Protein AF-A0A0J8UGY9-F1 (afdb_monomer)

Solvent-accessible surface area (backbone atoms only — not comparable to full-atom values): 5768 Å² total; per-residue (Å²): 136,85,82,85,72,86,79,71,76,58,74,88,77,51,84,78,79,69,82,77,70,59,56,70,68,41,45,53,47,32,51,54,52,50,52,52,53,44,58,67,59,46,66,69,45,81,77,38,99,59,96,67,59,66,59,54,50,58,50,46,58,46,73,68,36,90,43,70,59,50,34,40,53,46,48,48,55,52,24,57,75,68,75,41,66,50,72,68,85,72,135

Mean predicted aligned error: 9.36 Å

Sequence (91 aa):
MARHRHQASVEGIIDFSGPESLPADQHARAKQRFYSIIKHFRPALEASDVAYSRPFLVRYTYEYSRSELSQDTFLRAFFDFMGLDVAGDRY

Radius of gyration: 18.35 Å; Cα contacts (8 Å, |Δi|>4): 46; chains: 1; bounding box: 57×40×36 Å

pLDDT: mean 81.85, std 14.89, range [38.19, 97.0]

Organism: NCBI:txid396776

Structure (mmCIF, N/CA/C/O backbone):
data_AF-A0A0J8UGY9-F1
#
_entry.id   AF-A0A0J8UGY9-F1
#
loop_
_atom_site.group_PDB
_atom_site.id
_atom_site.type_symbol
_atom_site.label_atom_id
_atom_site.label_alt_id
_atom_site.label_comp_id
_atom_site.label_asym_id
_atom_site.label_entity_id
_atom_site.label_seq_id
_atom_site.pdbx_PDB_ins_code
_atom_site.Cartn_x
_atom_site.Cartn_y
_atom_site.Cartn_z
_atom_site.occupancy
_atom_site.B_i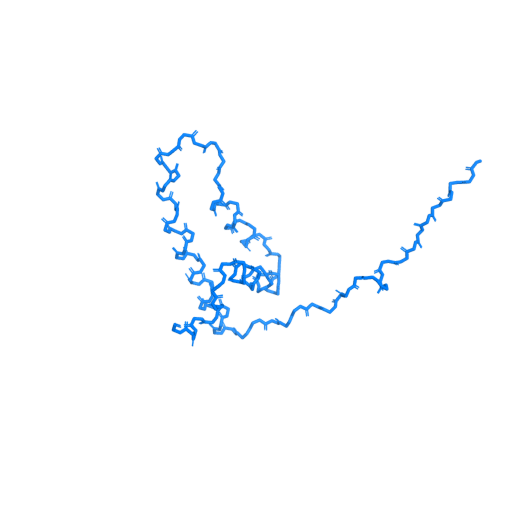so_or_equiv
_atom_site.auth_seq_id
_atom_site.auth_comp_id
_atom_site.auth_asym_id
_atom_site.auth_atom_id
_atom_site.pdbx_PDB_model_num
ATOM 1 N N . MET A 1 1 ? -40.266 19.778 -19.689 1.00 44.75 1 MET A N 1
ATOM 2 C CA . MET A 1 1 ? -39.710 18.428 -19.932 1.00 44.75 1 MET A CA 1
ATOM 3 C C . MET A 1 1 ? -39.030 17.957 -18.654 1.00 44.75 1 MET A C 1
ATOM 5 O O . MET A 1 1 ? -37.982 18.486 -18.306 1.00 44.75 1 MET A O 1
ATOM 9 N N . ALA A 1 2 ? -39.671 17.066 -17.895 1.00 53.91 2 ALA A N 1
ATOM 10 C CA . ALA A 1 2 ? -39.154 16.594 -16.611 1.00 53.91 2 ALA A CA 1
ATOM 11 C C . ALA A 1 2 ? -38.129 15.473 -16.843 1.00 53.91 2 ALA A C 1
ATOM 13 O O . ALA A 1 2 ? -38.451 14.442 -17.429 1.00 53.91 2 ALA A O 1
ATOM 14 N N . ARG A 1 3 ? -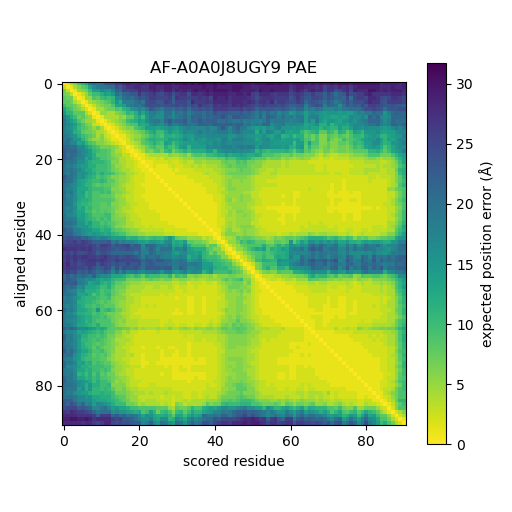36.877 15.693 -16.426 1.00 59.88 3 ARG A N 1
ATOM 15 C CA . ARG A 1 3 ? -35.813 14.683 -16.479 1.00 59.88 3 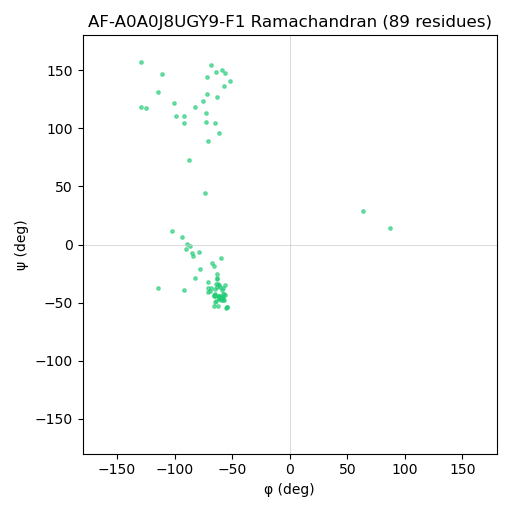ARG A CA 1
ATOM 16 C C . ARG A 1 3 ? -36.084 13.629 -15.410 1.00 59.88 3 ARG A C 1
ATOM 18 O O . ARG A 1 3 ? -35.870 13.883 -14.229 1.00 59.88 3 ARG A O 1
ATOM 25 N N . HIS A 1 4 ? -36.536 12.459 -15.847 1.00 58.28 4 HIS A N 1
ATOM 26 C CA . HIS A 1 4 ? -36.635 11.249 -15.038 1.00 58.28 4 HIS A CA 1
ATOM 27 C C . HIS A 1 4 ? -35.219 10.862 -14.578 1.00 58.28 4 HIS A C 1
ATOM 29 O O . HIS A 1 4 ? -34.438 10.285 -15.333 1.00 58.28 4 HIS A O 1
ATOM 35 N N . ARG A 1 5 ? -34.828 11.274 -13.369 1.00 61.94 5 ARG A N 1
ATOM 36 C CA . ARG A 1 5 ? -33.588 10.818 -12.737 1.00 61.94 5 ARG A CA 1
ATOM 37 C C . ARG A 1 5 ? -33.923 9.594 -11.901 1.00 61.94 5 ARG A C 1
ATOM 39 O O . ARG A 1 5 ? -34.586 9.709 -10.877 1.00 61.94 5 ARG A O 1
ATOM 46 N N . HIS A 1 6 ? -33.439 8.435 -12.332 1.00 59.75 6 HIS A N 1
ATOM 47 C CA . HIS A 1 6 ? -33.361 7.258 -11.478 1.00 59.75 6 HIS A CA 1
ATOM 48 C C . HIS A 1 6 ? -32.264 7.501 -10.434 1.00 59.75 6 HIS A C 1
ATOM 50 O O . HIS A 1 6 ? -31.098 7.205 -10.669 1.00 59.75 6 HIS A O 1
ATOM 56 N N . GLN A 1 7 ? -32.629 8.086 -9.293 1.00 69.44 7 GLN A N 1
ATOM 57 C CA . GLN A 1 7 ? -31.845 7.965 -8.064 1.00 69.44 7 GLN A CA 1
ATOM 58 C C . GLN A 1 7 ? -32.316 6.705 -7.338 1.00 69.44 7 GLN A C 1
ATOM 60 O O . GLN A 1 7 ? -33.035 6.773 -6.347 1.00 69.44 7 GLN A O 1
ATOM 65 N N . ALA A 1 8 ? -31.957 5.538 -7.874 1.00 70.81 8 ALA A N 1
ATOM 66 C CA . ALA A 1 8 ? -31.960 4.339 -7.053 1.00 70.81 8 ALA A CA 1
ATOM 67 C C . ALA A 1 8 ? -30.732 4.431 -6.144 1.00 70.81 8 ALA A C 1
ATOM 69 O O . ALA A 1 8 ? -29.616 4.630 -6.628 1.00 70.81 8 ALA A O 1
ATOM 70 N N . SER A 1 9 ? -30.958 4.360 -4.836 1.00 71.50 9 SER A N 1
ATOM 71 C CA . SER A 1 9 ? -29.878 4.235 -3.867 1.00 71.50 9 SER A CA 1
ATOM 72 C C . SER A 1 9 ? -29.050 2.987 -4.193 1.00 71.50 9 SER A C 1
ATOM 74 O O . SER A 1 9 ? -29.596 1.927 -4.508 1.00 71.50 9 SER A O 1
ATOM 76 N N . VAL A 1 10 ? -27.727 3.121 -4.126 1.00 72.00 10 VAL A N 1
ATOM 77 C CA . VAL A 1 10 ? -26.795 1.998 -4.308 1.00 72.00 10 VAL A CA 1
ATOM 78 C C . VAL A 1 10 ? -26.553 1.267 -2.984 1.00 72.00 10 VAL A C 1
ATOM 80 O O . VAL A 1 10 ? -25.844 0.265 -2.952 1.00 72.00 10 VAL A O 1
ATOM 83 N N . GLU A 1 11 ? -27.172 1.733 -1.895 1.00 69.75 11 GLU A N 1
ATOM 84 C CA . GLU A 1 11 ? -26.978 1.191 -0.551 1.00 69.75 11 GLU A CA 1
ATOM 85 C C . GLU A 1 11 ? -27.530 -0.230 -0.376 1.00 69.75 11 GLU A C 1
ATOM 87 O O . GLU A 1 11 ? -27.128 -0.922 0.550 1.00 69.75 11 GLU A O 1
ATOM 92 N N . GLY A 1 12 ? -28.384 -0.706 -1.290 1.00 71.12 12 GLY A N 1
ATOM 93 C CA . GLY A 1 12 ? -28.808 -2.113 -1.347 1.00 71.12 12 GLY A CA 1
ATOM 94 C C . GLY A 1 12 ? -27.936 -3.021 -2.226 1.00 71.12 12 GLY A C 1
ATOM 95 O O . GLY A 1 12 ? -28.211 -4.214 -2.311 1.00 71.12 12 GLY A O 1
ATOM 96 N N . ILE A 1 13 ? -26.937 -2.469 -2.923 1.00 76.44 13 ILE A N 1
ATOM 97 C CA . ILE A 1 13 ? -26.075 -3.197 -3.874 1.00 76.44 13 ILE A CA 1
ATOM 98 C C . ILE A 1 13 ? -24.630 -3.243 -3.370 1.00 76.44 13 ILE A C 1
ATOM 100 O O . ILE A 1 13 ? -23.943 -4.242 -3.567 1.00 76.44 13 ILE A O 1
ATOM 104 N N . ILE A 1 14 ? -24.161 -2.158 -2.751 1.00 72.44 14 ILE A N 1
ATOM 105 C CA . ILE A 1 14 ? -22.792 -2.033 -2.256 1.00 72.44 14 ILE A CA 1
ATOM 106 C C . ILE A 1 14 ? -22.791 -2.290 -0.756 1.00 72.44 14 ILE A C 1
ATOM 108 O O . ILE A 1 14 ? -23.437 -1.576 0.008 1.00 72.44 14 ILE A O 1
ATOM 112 N N . ASP A 1 15 ? -22.020 -3.289 -0.345 1.00 73.38 15 ASP A N 1
ATOM 113 C CA . ASP A 1 15 ? -21.677 -3.475 1.054 1.00 73.38 15 ASP A CA 1
ATOM 114 C C . ASP A 1 15 ? -20.661 -2.402 1.472 1.00 73.38 15 ASP A C 1
ATOM 116 O O . ASP A 1 15 ? -19.535 -2.357 0.974 1.00 73.38 15 ASP A O 1
ATOM 120 N N . PHE A 1 16 ? -21.085 -1.498 2.356 1.00 71.69 16 PHE A N 1
ATOM 121 C CA . PHE A 1 16 ? -20.221 -0.466 2.929 1.00 71.69 16 PHE A CA 1
ATOM 122 C C . PHE A 1 16 ? -19.512 -0.919 4.201 1.00 71.69 16 PHE A C 1
ATOM 124 O O . PHE A 1 16 ? -18.784 -0.118 4.795 1.00 71.69 16 PHE A O 1
ATOM 131 N N . SER A 1 17 ? -19.725 -2.158 4.654 1.00 73.88 17 SER A N 1
ATOM 132 C CA . SER A 1 17 ? -18.917 -2.701 5.734 1.00 73.88 17 SER A CA 1
ATOM 133 C C . SER A 1 17 ? -17.473 -2.816 5.239 1.00 73.88 17 SER A C 1
ATOM 135 O O . SER A 1 17 ? -17.116 -3.608 4.369 1.00 73.88 17 SER A O 1
ATOM 137 N N . GLY A 1 18 ? -16.646 -1.884 5.713 1.00 67.69 18 GLY A N 1
ATOM 138 C CA . GLY A 1 18 ? -15.239 -1.827 5.355 1.00 67.69 18 GLY A CA 1
ATOM 139 C C . GLY A 1 18 ? -14.487 -3.015 5.953 1.00 67.69 18 GLY A C 1
ATOM 140 O O . GLY A 1 18 ? -14.904 -3.552 6.983 1.00 67.69 18 GLY A O 1
ATOM 141 N N . PRO A 1 19 ? -13.361 -3.420 5.345 1.00 76.12 19 PRO A N 1
ATOM 142 C CA . PRO A 1 19 ? -12.488 -4.412 5.954 1.00 76.12 19 PRO A CA 1
ATOM 143 C C . PRO A 1 19 ? -12.059 -3.956 7.355 1.00 76.12 19 PRO A C 1
ATOM 145 O O . PRO A 1 19 ? -11.898 -2.767 7.610 1.00 76.12 19 PRO A O 1
ATOM 148 N N . GLU A 1 20 ? -11.850 -4.896 8.273 1.00 85.31 20 GLU A N 1
ATOM 149 C CA . GLU A 1 20 ? -11.305 -4.560 9.594 1.00 85.31 20 GLU A CA 1
ATOM 150 C C . GLU A 1 20 ? -9.882 -4.000 9.451 1.00 85.31 20 GLU A C 1
ATOM 152 O O . GLU A 1 20 ? -9.161 -4.421 8.547 1.00 85.31 20 GLU A O 1
ATOM 157 N N . SER A 1 21 ? -9.444 -3.086 10.317 1.00 88.81 21 SER A N 1
ATOM 158 C CA . SER A 1 21 ? -8.041 -2.645 10.322 1.00 88.81 21 SER A CA 1
ATOM 159 C C . SER A 1 21 ? -7.089 -3.816 10.568 1.00 88.81 21 SER A C 1
ATOM 161 O O . SER A 1 21 ? -7.437 -4.806 11.215 1.00 88.81 21 SER A O 1
ATOM 163 N N . LEU A 1 22 ? -5.878 -3.731 10.027 1.00 90.00 22 LEU A N 1
ATOM 164 C CA . LEU A 1 22 ? -4.828 -4.682 10.366 1.00 90.00 22 LEU A CA 1
ATOM 165 C C . LEU A 1 22 ? -4.347 -4.406 11.803 1.00 90.00 22 LEU A C 1
ATOM 167 O O . LEU A 1 22 ? -4.242 -3.247 12.210 1.00 90.00 22 LEU A O 1
ATOM 171 N N . PRO A 1 23 ? -3.994 -5.444 12.579 1.00 92.62 23 PRO A N 1
ATOM 172 C CA . PRO A 1 23 ? -3.191 -5.275 13.781 1.00 92.62 23 PRO A CA 1
ATOM 173 C C . PRO A 1 23 ? -1.918 -4.476 13.473 1.00 92.62 23 PRO A C 1
ATOM 175 O O . PRO A 1 23 ? -1.292 -4.676 12.431 1.00 92.62 23 PRO A O 1
ATOM 178 N N . ALA A 1 24 ? -1.515 -3.580 14.377 1.00 91.62 24 ALA A N 1
ATOM 179 C CA . ALA A 1 24 ? -0.420 -2.634 14.133 1.00 91.62 24 ALA A CA 1
ATOM 180 C C . ALA A 1 24 ? 0.906 -3.317 13.744 1.00 91.62 24 ALA A C 1
ATOM 182 O O . ALA A 1 24 ? 1.667 -2.813 12.915 1.00 91.62 24 ALA A O 1
ATOM 183 N N . ASP A 1 25 ? 1.179 -4.487 14.318 1.00 91.44 25 ASP A N 1
ATOM 184 C CA . ASP A 1 25 ? 2.352 -5.297 14.012 1.00 91.44 25 ASP A CA 1
ATOM 185 C C . ASP A 1 25 ? 2.259 -5.931 12.614 1.00 91.44 25 ASP A C 1
ATOM 187 O O . ASP A 1 25 ? 3.240 -5.926 11.866 1.00 91.44 25 ASP A O 1
ATOM 191 N N . GLN A 1 26 ? 1.074 -6.411 12.228 1.00 92.56 26 GLN A N 1
ATOM 192 C CA . GLN A 1 26 ? 0.804 -6.932 10.890 1.00 92.56 26 GLN A CA 1
ATOM 193 C C . GLN A 1 26 ? 0.899 -5.822 9.836 1.00 92.56 26 GLN A C 1
ATOM 195 O O . GLN A 1 26 ? 1.566 -6.015 8.820 1.00 92.56 26 GLN A O 1
ATOM 200 N N . HIS A 1 27 ? 0.322 -4.644 10.097 1.00 93.31 27 HIS A N 1
ATOM 201 C CA . HIS A 1 27 ? 0.440 -3.471 9.226 1.00 93.31 27 HIS A CA 1
ATOM 202 C C . HIS A 1 27 ? 1.912 -3.088 9.008 1.00 93.31 27 HIS A C 1
ATOM 204 O O . HIS A 1 27 ? 2.356 -2.925 7.868 1.00 93.31 27 HIS A O 1
ATOM 210 N N . ALA A 1 28 ? 2.711 -3.021 10.080 1.00 93.94 28 ALA A N 1
ATOM 211 C CA . ALA A 1 28 ? 4.133 -2.700 9.988 1.00 93.94 28 ALA A CA 1
ATOM 212 C C . ALA A 1 28 ? 4.918 -3.724 9.145 1.00 93.94 28 ALA A C 1
ATOM 214 O O . ALA A 1 28 ? 5.707 -3.328 8.278 1.00 93.94 28 ALA A O 1
ATOM 215 N N . ARG A 1 29 ? 4.681 -5.030 9.348 1.00 94.00 29 ARG A N 1
ATOM 216 C CA . ARG A 1 29 ? 5.313 -6.106 8.562 1.00 94.00 29 ARG A CA 1
ATOM 217 C C . ARG A 1 29 ? 4.903 -6.052 7.090 1.00 94.00 29 ARG A C 1
ATOM 219 O O . ARG A 1 29 ? 5.770 -6.058 6.211 1.00 94.00 29 ARG A O 1
ATOM 226 N N . ALA A 1 30 ? 3.606 -5.927 6.817 1.00 94.19 30 ALA A N 1
ATOM 227 C CA . ALA A 1 30 ? 3.053 -5.822 5.469 1.00 94.19 30 ALA A CA 1
ATOM 228 C C . ALA A 1 30 ? 3.644 -4.623 4.716 1.00 94.19 30 ALA A C 1
ATOM 230 O O . ALA A 1 30 ? 4.117 -4.767 3.588 1.00 94.19 30 ALA A O 1
ATOM 231 N N . LYS A 1 31 ? 3.721 -3.458 5.369 1.00 95.69 31 LYS A N 1
ATOM 232 C CA . LYS A 1 31 ? 4.345 -2.244 4.830 1.00 95.69 31 LYS A CA 1
ATOM 233 C C . LYS A 1 31 ? 5.821 -2.455 4.488 1.00 95.69 31 LYS A C 1
ATOM 235 O O . LYS A 1 31 ? 6.260 -2.092 3.396 1.00 95.69 31 LYS A O 1
ATOM 240 N N . GLN A 1 32 ? 6.603 -3.048 5.391 1.00 95.31 32 GLN A N 1
ATOM 241 C CA . GLN A 1 32 ? 8.022 -3.330 5.140 1.00 95.31 32 GLN A CA 1
ATOM 242 C C . GLN A 1 32 ? 8.220 -4.286 3.957 1.00 95.31 32 GLN A C 1
ATOM 244 O O . GLN A 1 32 ? 9.069 -4.047 3.088 1.00 95.31 32 GLN A O 1
ATOM 249 N N . ARG A 1 33 ? 7.417 -5.353 3.894 1.00 94.94 33 ARG A N 1
ATOM 250 C CA . ARG A 1 33 ? 7.462 -6.337 2.810 1.00 94.94 33 ARG A CA 1
ATOM 251 C C . ARG A 1 33 ? 7.040 -5.716 1.477 1.00 94.94 33 ARG A C 1
ATOM 253 O O . ARG A 1 33 ? 7.742 -5.891 0.483 1.00 94.94 33 ARG A O 1
ATOM 260 N N . PHE A 1 34 ? 5.982 -4.907 1.476 1.00 95.69 34 PHE A N 1
ATOM 261 C CA . PHE A 1 34 ? 5.526 -4.132 0.323 1.00 95.69 34 PHE A CA 1
ATOM 262 C C . PHE A 1 34 ? 6.643 -3.249 -0.250 1.00 95.69 34 PHE A C 1
ATOM 264 O O . PHE A 1 34 ? 6.998 -3.379 -1.422 1.00 95.69 34 PHE A O 1
ATOM 271 N N . TYR A 1 35 ? 7.275 -2.408 0.577 1.00 95.50 35 TYR A N 1
ATOM 272 C CA . TYR A 1 35 ? 8.374 -1.554 0.114 1.00 95.50 35 TYR A CA 1
ATOM 273 C C . TYR A 1 35 ? 9.576 -2.350 -0.398 1.00 95.50 35 TYR A C 1
ATOM 275 O O . TYR A 1 35 ? 10.237 -1.912 -1.342 1.00 95.50 35 TYR A O 1
ATOM 283 N N . SER A 1 36 ? 9.853 -3.516 0.188 1.00 93.38 36 SER A N 1
ATOM 284 C CA . SER A 1 36 ? 10.922 -4.409 -0.273 1.00 93.38 36 SER A CA 1
ATOM 285 C C . SER A 1 36 ? 10.637 -4.950 -1.678 1.00 93.38 36 SER A C 1
ATOM 287 O O . SER A 1 36 ? 11.529 -4.925 -2.528 1.00 93.38 36 SER A O 1
ATOM 289 N N . ILE A 1 37 ? 9.387 -5.343 -1.954 1.00 92.31 37 ILE A N 1
ATOM 290 C CA . ILE A 1 37 ? 8.930 -5.773 -3.284 1.00 92.31 37 ILE A CA 1
ATOM 291 C C . ILE A 1 37 ? 9.053 -4.620 -4.288 1.00 92.31 37 ILE A C 1
ATOM 293 O O . ILE A 1 37 ? 9.724 -4.763 -5.309 1.00 92.31 37 ILE A O 1
ATOM 297 N N . ILE A 1 38 ? 8.493 -3.443 -3.985 1.00 92.00 38 ILE A N 1
ATOM 298 C CA . ILE A 1 38 ? 8.583 -2.266 -4.869 1.00 92.00 38 ILE A CA 1
ATOM 299 C C . ILE A 1 38 ? 10.045 -1.905 -5.168 1.00 92.00 38 ILE A C 1
ATOM 301 O O . ILE A 1 38 ? 10.407 -1.626 -6.314 1.00 92.00 38 ILE A O 1
ATOM 305 N N . LYS A 1 39 ? 10.912 -1.935 -4.149 1.00 90.75 39 LYS A N 1
ATOM 306 C CA . LYS A 1 39 ? 12.344 -1.647 -4.289 1.00 90.75 39 LYS A CA 1
ATOM 307 C C . LYS A 1 39 ? 13.053 -2.650 -5.197 1.00 90.75 39 LYS A C 1
ATOM 309 O O . LYS A 1 39 ? 13.952 -2.225 -5.922 1.00 90.75 39 LYS A O 1
ATOM 314 N N . HIS A 1 40 ? 12.674 -3.926 -5.162 1.00 89.44 40 HIS A N 1
ATOM 315 C CA . HIS A 1 40 ? 13.252 -4.969 -6.010 1.00 89.44 40 HIS A CA 1
ATOM 316 C C . HIS A 1 40 ? 12.952 -4.744 -7.497 1.00 89.44 40 HIS A C 1
ATOM 318 O O . HIS A 1 40 ? 13.833 -4.934 -8.326 1.00 89.44 40 HIS A O 1
ATOM 324 N N . PHE A 1 41 ? 11.750 -4.266 -7.835 1.00 84.31 41 PHE A N 1
ATOM 325 C CA . PHE A 1 41 ? 11.347 -4.017 -9.227 1.00 84.31 41 PHE A CA 1
ATOM 326 C C . PHE A 1 41 ? 11.772 -2.649 -9.779 1.00 84.31 41 PHE A C 1
ATOM 328 O O . PHE A 1 41 ? 11.634 -2.388 -10.972 1.00 84.31 41 PHE A O 1
ATOM 335 N N . ARG A 1 42 ? 12.320 -1.769 -8.938 1.00 76.25 42 ARG A N 1
ATOM 336 C CA . ARG A 1 42 ? 12.781 -0.430 -9.334 1.00 76.25 42 ARG A CA 1
ATOM 337 C C . ARG A 1 42 ? 13.972 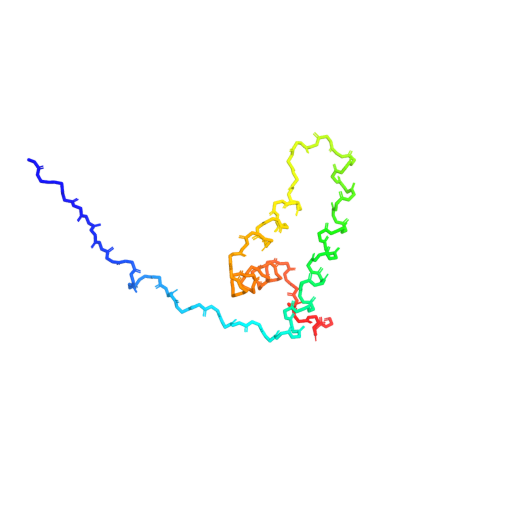-0.419 -10.318 1.00 76.25 42 ARG A C 1
ATOM 339 O O . ARG A 1 4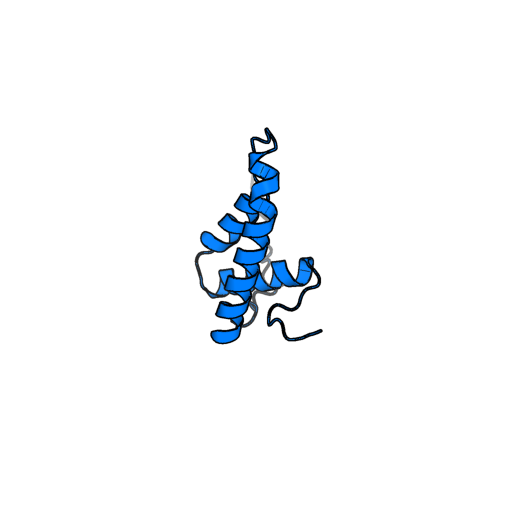2 ? 13.905 0.352 -11.267 1.00 76.25 42 ARG A O 1
ATOM 346 N N . PRO A 1 43 ? 15.037 -1.237 -10.169 1.00 66.50 43 PRO A N 1
ATOM 347 C CA . PRO A 1 43 ? 16.186 -1.216 -11.082 1.00 66.50 43 PRO A CA 1
ATOM 348 C C . PRO A 1 43 ? 15.834 -1.612 -12.522 1.00 66.50 43 PRO A C 1
ATOM 350 O O . PRO A 1 43 ? 16.468 -1.137 -13.455 1.00 66.50 43 PRO A O 1
ATOM 353 N N . ALA A 1 44 ? 14.804 -2.447 -12.708 1.00 60.34 44 ALA A N 1
ATOM 354 C CA . ALA A 1 44 ? 14.334 -2.860 -14.030 1.00 60.34 44 ALA A CA 1
ATOM 355 C C . ALA A 1 44 ? 13.733 -1.700 -14.845 1.00 60.34 44 ALA A C 1
ATOM 357 O O . ALA A 1 44 ? 13.626 -1.811 -16.061 1.00 60.34 44 ALA A O 1
ATOM 358 N N . LEU A 1 45 ? 13.353 -0.600 -14.185 1.00 57.78 45 LEU A N 1
ATOM 359 C CA . LEU A 1 45 ? 12.771 0.570 -14.834 1.00 57.78 45 LEU A CA 1
ATOM 360 C C . LEU A 1 45 ? 13.790 1.623 -15.237 1.00 57.78 45 LEU A C 1
ATOM 362 O O . LEU A 1 45 ? 13.647 2.188 -16.309 1.00 57.78 45 LEU A O 1
ATOM 366 N N . GLU A 1 46 ? 14.810 1.866 -14.415 1.00 59.34 46 GLU A N 1
ATOM 367 C CA . GLU A 1 46 ? 15.878 2.829 -14.735 1.00 59.34 46 GLU A CA 1
ATOM 368 C C . GLU A 1 46 ? 16.671 2.403 -15.985 1.00 59.34 46 GLU A C 1
ATOM 370 O O . GLU A 1 46 ? 17.237 3.233 -16.687 1.00 59.34 46 GLU A O 1
ATOM 375 N N . ALA A 1 47 ? 16.694 1.098 -16.281 1.00 59.72 47 ALA A N 1
ATOM 376 C CA . ALA A 1 47 ? 17.316 0.533 -17.477 1.00 59.72 47 ALA A CA 1
ATOM 377 C C . ALA A 1 47 ? 16.408 0.559 -18.724 1.00 59.72 47 ALA A C 1
ATOM 379 O O . ALA A 1 47 ? 16.865 0.239 -19.820 1.00 59.72 47 ALA A O 1
ATOM 380 N N . SER A 1 48 ? 15.125 0.894 -18.568 1.00 59.72 48 SER A N 1
ATOM 381 C CA . SER A 1 48 ? 14.132 0.887 -19.641 1.00 59.72 48 SER A CA 1
ATOM 382 C C . SER A 1 48 ? 13.660 2.314 -19.915 1.00 59.72 48 SER A C 1
ATOM 384 O O . SER A 1 48 ? 13.286 3.017 -18.985 1.00 59.72 48 SER A O 1
ATOM 386 N N . ASP A 1 49 ? 13.636 2.742 -21.176 1.00 65.19 49 ASP A N 1
ATOM 387 C CA . ASP A 1 49 ? 13.229 4.094 -21.609 1.00 65.19 49 ASP A CA 1
ATOM 388 C C . ASP A 1 49 ? 11.696 4.305 -21.517 1.00 65.19 49 ASP A C 1
ATOM 390 O O . ASP A 1 49 ? 11.016 4.734 -22.448 1.00 65.19 49 ASP A O 1
ATOM 394 N N . VAL A 1 50 ? 11.098 3.869 -20.405 1.00 65.12 50 VAL A N 1
ATOM 395 C CA . VAL A 1 50 ? 9.654 3.807 -20.204 1.00 65.12 50 VAL A CA 1
ATOM 396 C C . VAL A 1 50 ? 9.232 5.032 -19.407 1.00 65.12 50 VAL A C 1
ATOM 398 O O . VAL A 1 50 ? 9.467 5.128 -18.206 1.00 65.12 50 VAL A O 1
ATOM 401 N N . ALA A 1 51 ? 8.519 5.943 -20.070 1.00 70.69 51 ALA A N 1
ATOM 402 C CA . ALA A 1 51 ? 7.997 7.178 -19.478 1.00 70.69 51 ALA A CA 1
ATOM 403 C C . ALA A 1 51 ? 7.036 6.963 -18.285 1.00 70.69 51 ALA A C 1
ATOM 405 O O . ALA A 1 51 ? 6.694 7.918 -17.589 1.00 70.69 51 ALA A O 1
ATOM 406 N N . TYR A 1 52 ? 6.577 5.728 -18.044 1.00 77.06 52 TYR A N 1
ATOM 407 C CA . TYR A 1 52 ? 5.619 5.401 -16.993 1.00 77.06 52 TYR A CA 1
ATOM 408 C C . TYR A 1 52 ? 6.067 4.248 -16.094 1.00 77.06 52 TYR A C 1
ATOM 410 O O . TYR A 1 52 ? 6.166 3.094 -16.519 1.00 77.06 52 TYR A O 1
ATOM 418 N N . SER A 1 53 ? 6.233 4.551 -14.806 1.00 81.75 53 SER A N 1
ATOM 419 C CA . SER A 1 53 ? 6.650 3.572 -13.812 1.00 81.75 53 SER A CA 1
ATOM 420 C C . SER A 1 53 ? 5.476 2.883 -13.121 1.00 81.75 53 SER A C 1
ATOM 422 O O . SER A 1 53 ? 4.850 3.444 -12.221 1.00 81.75 53 SER A O 1
ATOM 424 N N . ARG A 1 54 ? 5.203 1.623 -13.490 1.00 86.00 54 ARG A N 1
ATOM 425 C CA . ARG A 1 54 ? 4.173 0.803 -12.821 1.00 86.00 54 ARG A CA 1
ATOM 426 C C . ARG A 1 54 ? 4.476 0.559 -11.334 1.00 86.00 54 ARG A C 1
ATOM 428 O O . ARG A 1 54 ? 3.559 0.726 -10.535 1.00 86.00 54 ARG A O 1
ATOM 435 N N . PRO A 1 55 ? 5.715 0.230 -10.910 1.00 88.81 55 PRO A N 1
ATOM 436 C CA . PRO A 1 55 ? 6.022 0.097 -9.486 1.00 88.81 55 PRO A CA 1
ATOM 437 C C . PRO A 1 55 ? 5.810 1.401 -8.712 1.00 88.81 55 PRO A C 1
ATOM 439 O O . PRO A 1 55 ? 5.355 1.359 -7.570 1.00 88.81 55 PRO A O 1
ATOM 442 N N . PHE A 1 56 ? 6.084 2.564 -9.320 1.00 88.31 56 PHE A N 1
ATOM 443 C CA . PHE A 1 56 ? 5.775 3.839 -8.675 1.00 88.31 56 PHE A CA 1
ATOM 444 C C . PHE A 1 56 ? 4.283 4.120 -8.615 1.00 88.31 56 PHE A C 1
ATOM 446 O O . PHE A 1 56 ? 3.842 4.603 -7.581 1.00 88.31 56 PHE A O 1
ATOM 453 N N . LEU A 1 57 ? 3.494 3.767 -9.634 1.00 91.50 57 LEU A N 1
ATOM 454 C CA . LEU A 1 57 ? 2.036 3.860 -9.528 1.00 91.50 57 LEU A CA 1
ATOM 455 C C . LEU A 1 57 ? 1.536 3.099 -8.298 1.00 91.50 57 LEU A C 1
ATOM 457 O O . LEU A 1 57 ? 0.871 3.684 -7.452 1.00 91.50 57 LEU A O 1
ATOM 461 N N . VAL A 1 58 ? 1.907 1.822 -8.181 1.00 94.19 58 VAL A N 1
ATOM 462 C CA . VAL A 1 58 ? 1.486 0.956 -7.071 1.00 94.19 58 VAL A CA 1
ATOM 463 C C . VAL A 1 58 ? 1.927 1.549 -5.728 1.00 94.19 58 VAL A C 1
ATOM 465 O O . VAL A 1 58 ? 1.132 1.638 -4.794 1.00 94.19 58 VAL A O 1
ATOM 468 N N . ARG A 1 59 ? 3.176 2.024 -5.638 1.00 95.06 59 ARG A N 1
ATOM 469 C CA . ARG A 1 59 ? 3.697 2.718 -4.453 1.00 95.06 59 ARG A CA 1
ATOM 470 C C . ARG A 1 59 ? 2.883 3.960 -4.098 1.00 95.06 59 ARG A C 1
ATOM 472 O O . ARG A 1 59 ? 2.541 4.147 -2.936 1.00 95.06 59 ARG A O 1
ATOM 479 N N . TYR A 1 60 ? 2.590 4.807 -5.076 1.00 95.06 60 TYR A N 1
ATOM 480 C CA . TYR A 1 60 ? 1.886 6.061 -4.850 1.00 95.06 60 TYR A CA 1
ATOM 481 C C . TYR A 1 60 ? 0.415 5.841 -4.509 1.00 95.06 60 TYR A C 1
ATOM 483 O O . TYR A 1 60 ? -0.121 6.578 -3.689 1.00 95.06 60 TYR A O 1
ATOM 491 N N . THR A 1 61 ? -0.232 4.800 -5.036 1.00 96.31 61 THR A N 1
ATOM 492 C CA . THR A 1 61 ? -1.578 4.417 -4.589 1.00 96.31 61 THR A CA 1
ATOM 493 C C . THR A 1 61 ? -1.600 4.118 -3.086 1.00 96.31 61 THR A C 1
ATOM 495 O O . THR A 1 61 ? -2.486 4.604 -2.383 1.00 96.31 61 THR A O 1
ATOM 498 N N . TYR A 1 62 ? -0.596 3.403 -2.569 1.00 96.69 62 TYR A N 1
ATOM 499 C CA . TYR A 1 62 ? -0.441 3.193 -1.127 1.00 96.69 62 TYR A CA 1
ATOM 500 C C . TYR A 1 62 ? -0.136 4.499 -0.374 1.00 96.69 62 TYR A C 1
ATOM 502 O O . TYR A 1 62 ? -0.845 4.850 0.565 1.00 96.69 62 TYR A O 1
ATOM 510 N N . GLU A 1 63 ? 0.890 5.249 -0.790 1.00 96.00 63 GLU A N 1
ATOM 511 C CA . GLU A 1 63 ? 1.360 6.442 -0.064 1.00 96.00 63 GLU A CA 1
ATOM 512 C C . GLU A 1 63 ? 0.318 7.566 0.003 1.00 96.00 63 GLU A C 1
ATOM 514 O O . GLU A 1 63 ? 0.242 8.265 1.012 1.00 96.00 63 GLU A O 1
ATOM 519 N N . TYR A 1 64 ? -0.505 7.721 -1.037 1.00 97.00 64 TYR A N 1
ATOM 520 C CA . TYR A 1 64 ? -1.559 8.739 -1.095 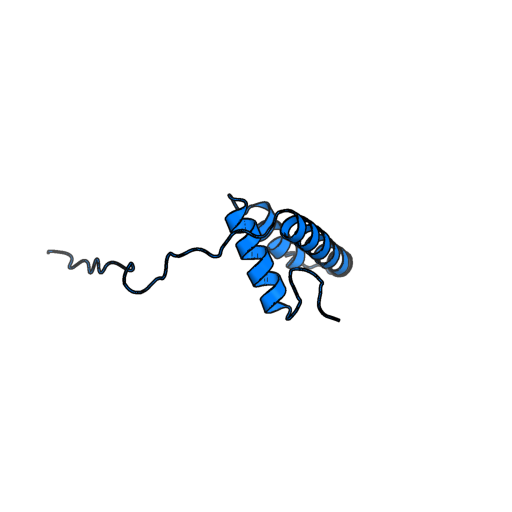1.00 97.00 64 TYR A CA 1
ATOM 521 C C . TYR A 1 64 ? -2.933 8.243 -0.622 1.00 97.00 64 TYR A C 1
ATOM 523 O O . TYR A 1 64 ? -3.916 8.988 -0.690 1.00 97.00 64 TYR A O 1
ATOM 531 N N . SER A 1 65 ? -3.025 7.018 -0.099 1.00 95.38 65 SER A N 1
ATOM 532 C CA . SER A 1 65 ? -4.220 6.560 0.613 1.00 95.38 65 SER A CA 1
ATOM 533 C C . SER A 1 65 ? -4.437 7.407 1.875 1.00 95.38 65 SER A C 1
ATOM 535 O O . SER A 1 65 ? -3.527 7.579 2.683 1.00 95.38 65 SER A O 1
ATOM 537 N N . ARG A 1 66 ? -5.644 7.974 2.036 1.00 92.75 66 ARG A N 1
ATOM 538 C CA . ARG A 1 66 ? -5.905 9.070 2.999 1.00 92.75 66 ARG A CA 1
ATOM 539 C C . ARG A 1 66 ? -6.045 8.633 4.459 1.00 92.75 66 ARG A C 1
ATOM 541 O O . ARG A 1 66 ? -5.909 9.473 5.342 1.00 92.75 66 ARG A O 1
ATOM 548 N N . SER A 1 67 ? -6.358 7.366 4.713 1.00 93.50 67 SER A N 1
ATOM 549 C CA . SER A 1 67 ? -6.507 6.809 6.061 1.00 93.50 67 SER A CA 1
ATOM 550 C C . SER A 1 67 ? -5.683 5.537 6.220 1.00 93.50 67 SER A C 1
ATOM 552 O O . SER A 1 67 ? -5.407 4.853 5.235 1.00 93.50 67 SER A O 1
ATOM 554 N N . GLU A 1 68 ? -5.339 5.195 7.462 1.00 92.75 68 GLU A N 1
ATOM 555 C CA . GLU A 1 68 ? -4.685 3.921 7.792 1.00 92.75 68 GLU A CA 1
ATOM 556 C C . GLU A 1 68 ? -5.531 2.732 7.319 1.00 92.75 68 GLU A C 1
ATOM 558 O O . GLU A 1 68 ? -5.029 1.857 6.629 1.00 92.75 68 GLU A O 1
ATOM 563 N N . LEU A 1 69 ? -6.852 2.789 7.511 1.00 93.06 69 LEU A N 1
ATOM 564 C CA . LEU A 1 69 ? -7.768 1.782 6.972 1.00 93.06 69 LEU A CA 1
ATOM 565 C C . LEU A 1 69 ? -7.689 1.646 5.437 1.00 93.06 69 LEU A C 1
ATOM 567 O O . LEU A 1 69 ? -7.774 0.542 4.899 1.00 93.06 69 LEU A O 1
ATOM 571 N N . SER A 1 70 ? -7.509 2.752 4.709 1.00 93.31 70 SER A N 1
ATOM 572 C CA . SER A 1 70 ? -7.323 2.701 3.250 1.00 93.31 70 SER A CA 1
ATOM 573 C C . SER A 1 70 ? -5.985 2.054 2.879 1.00 93.31 70 SER A C 1
ATOM 575 O O . SER A 1 70 ? -5.915 1.300 1.911 1.00 93.31 70 SER A O 1
ATOM 577 N N . GLN A 1 71 ? -4.935 2.320 3.660 1.00 95.62 71 GLN A N 1
ATOM 578 C CA . GLN A 1 71 ? -3.627 1.683 3.502 1.00 95.62 71 GLN A CA 1
ATOM 579 C C . GLN A 1 71 ? -3.697 0.178 3.780 1.00 95.62 71 GLN A C 1
ATOM 581 O O . GLN A 1 71 ? -3.186 -0.607 2.984 1.00 95.62 71 GLN A O 1
ATOM 586 N N . ASP A 1 72 ? -4.389 -0.233 4.839 1.00 95.12 72 ASP A N 1
ATOM 587 C CA . ASP A 1 72 ? -4.623 -1.638 5.176 1.00 95.12 72 ASP A CA 1
ATOM 588 C C . ASP A 1 72 ? -5.410 -2.360 4.082 1.00 95.12 72 ASP A C 1
ATOM 590 O O . ASP A 1 72 ? -5.041 -3.457 3.659 1.00 95.12 72 ASP A O 1
ATOM 594 N N . THR A 1 73 ? -6.464 -1.714 3.576 1.00 93.88 73 THR A N 1
ATOM 595 C CA . THR A 1 73 ? -7.271 -2.221 2.458 1.00 93.88 73 THR A CA 1
ATOM 596 C C . THR A 1 73 ? -6.405 -2.439 1.222 1.00 93.88 73 THR A C 1
ATOM 598 O O . THR A 1 73 ? -6.472 -3.493 0.590 1.00 93.88 73 THR A O 1
ATOM 601 N N . PHE A 1 74 ? -5.559 -1.460 0.895 1.00 95.25 74 PHE A N 1
ATOM 602 C CA . PHE A 1 74 ? -4.629 -1.570 -0.220 1.00 95.25 74 PHE A CA 1
ATOM 603 C C . PHE A 1 74 ? -3.646 -2.728 -0.024 1.00 95.25 74 PHE A C 1
ATOM 605 O O . PHE A 1 74 ? -3.437 -3.508 -0.951 1.00 95.25 74 PHE A O 1
ATOM 612 N N . LEU A 1 75 ? -3.046 -2.856 1.165 1.00 95.25 75 LEU A N 1
ATOM 613 C CA . LEU A 1 75 ? -2.080 -3.916 1.451 1.00 95.25 75 LEU A CA 1
ATOM 614 C C . LEU A 1 75 ? -2.728 -5.295 1.319 1.00 95.25 75 LEU A C 1
ATOM 616 O O . LEU A 1 75 ? -2.160 -6.142 0.635 1.00 95.25 75 LEU A O 1
ATOM 620 N N . ARG A 1 76 ? -3.926 -5.505 1.883 1.00 93.81 76 ARG A N 1
ATOM 621 C CA . ARG A 1 76 ? -4.680 -6.759 1.706 1.00 93.81 76 ARG A CA 1
ATOM 622 C C . ARG A 1 76 ? -4.889 -7.076 0.230 1.00 93.81 76 ARG A C 1
ATOM 624 O O . ARG A 1 76 ? -4.423 -8.107 -0.233 1.00 93.81 76 ARG A O 1
ATOM 631 N N . ALA A 1 77 ? -5.464 -6.142 -0.528 1.00 93.69 77 ALA A N 1
ATOM 632 C CA . ALA A 1 77 ? -5.721 -6.340 -1.953 1.00 93.69 77 ALA A CA 1
ATOM 633 C C . ALA A 1 77 ? -4.439 -6.628 -2.758 1.00 93.69 77 ALA A C 1
ATOM 635 O O . ALA A 1 77 ? -4.441 -7.471 -3.653 1.00 93.69 77 ALA A O 1
ATOM 636 N N . PHE A 1 78 ? -3.337 -5.946 -2.438 1.00 94.81 78 PHE A N 1
ATOM 637 C CA . PHE A 1 78 ? -2.045 -6.163 -3.082 1.00 94.81 78 PHE A CA 1
ATOM 638 C C . PHE A 1 78 ? -1.489 -7.563 -2.796 1.00 94.81 78 PHE A C 1
ATOM 640 O O . PHE A 1 78 ? -1.075 -8.257 -3.724 1.00 94.81 78 PHE A O 1
ATOM 647 N N . PHE A 1 79 ? -1.469 -7.984 -1.530 1.00 94.19 79 PHE A N 1
ATOM 648 C CA . PHE A 1 79 ? -0.943 -9.293 -1.142 1.00 94.19 79 PHE A CA 1
ATOM 649 C C . PHE A 1 79 ? -1.840 -10.439 -1.629 1.00 94.19 79 PHE A C 1
ATOM 651 O O . PHE A 1 79 ? -1.313 -11.406 -2.179 1.00 94.19 79 PHE A O 1
ATOM 658 N N . ASP A 1 80 ? -3.163 -10.276 -1.564 1.00 93.44 80 ASP A N 1
ATOM 659 C CA . ASP A 1 80 ? -4.138 -11.226 -2.110 1.00 93.44 80 ASP A CA 1
ATOM 660 C C . ASP A 1 80 ? -3.950 -11.411 -3.622 1.00 93.44 80 ASP A C 1
ATOM 662 O O . ASP A 1 80 ? -3.878 -12.540 -4.108 1.00 93.44 80 ASP A O 1
ATOM 666 N N . PHE A 1 81 ? -3.785 -10.314 -4.373 1.00 93.12 81 PHE A N 1
ATOM 667 C CA . PHE A 1 81 ? -3.505 -10.369 -5.812 1.00 93.12 81 PHE A CA 1
ATOM 668 C C . PHE A 1 81 ? -2.198 -11.110 -6.126 1.00 93.12 81 PHE A C 1
ATOM 670 O O . PHE A 1 81 ? -2.109 -11.832 -7.118 1.00 93.12 81 PHE A O 1
ATOM 677 N N . MET A 1 82 ? -1.182 -10.944 -5.277 1.00 90.94 82 MET A N 1
ATOM 678 C CA . MET A 1 82 ? 0.107 -11.620 -5.417 1.00 9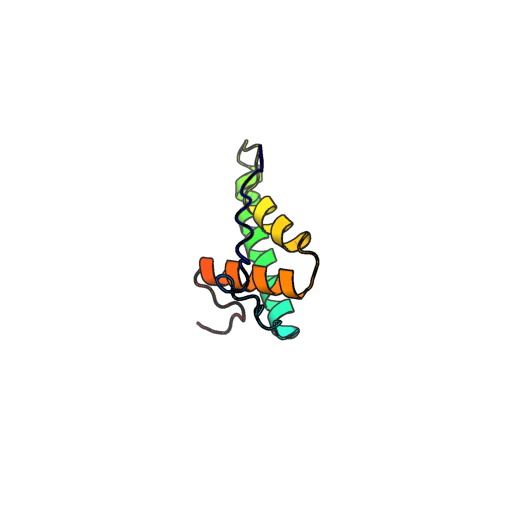0.94 82 MET A CA 1
ATOM 679 C C . MET A 1 82 ? 0.079 -13.082 -4.939 1.00 90.94 82 MET A C 1
ATOM 681 O O . MET A 1 82 ? 1.079 -13.780 -5.105 1.00 90.94 82 MET A O 1
ATOM 685 N N . GLY A 1 83 ? -1.022 -13.548 -4.336 1.00 91.44 83 GLY A N 1
ATOM 686 C CA . GLY A 1 83 ? -1.103 -14.868 -3.707 1.00 91.44 83 GLY A CA 1
ATOM 687 C C . GLY A 1 83 ? -0.152 -15.022 -2.517 1.00 91.44 83 GLY A C 1
ATOM 688 O O . GLY A 1 83 ? 0.340 -16.116 -2.251 1.00 91.44 83 GLY A O 1
ATOM 689 N N . LEU A 1 84 ? 0.162 -13.919 -1.837 1.00 90.44 84 LEU A N 1
ATOM 690 C CA . LEU A 1 84 ? 1.087 -13.866 -0.712 1.00 90.44 84 LEU A CA 1
ATOM 691 C C . LEU A 1 84 ? 0.326 -13.578 0.577 1.00 90.44 84 LEU A C 1
ATOM 6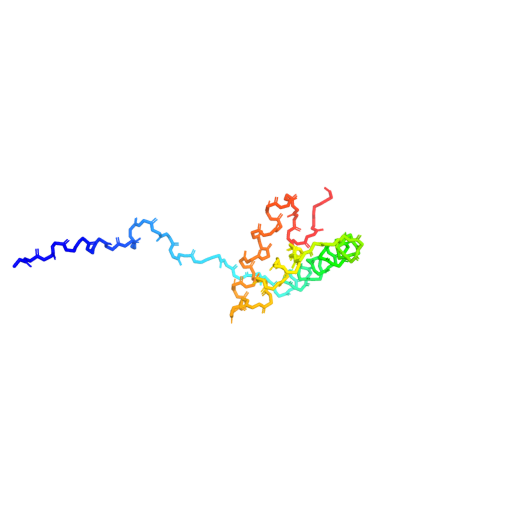93 O O . LEU A 1 84 ? -0.622 -12.802 0.588 1.00 90.44 84 LEU A O 1
ATOM 697 N N . ASP A 1 85 ? 0.797 -14.132 1.690 1.00 88.62 85 ASP A N 1
ATOM 698 C CA . ASP A 1 85 ? 0.257 -13.752 2.991 1.00 88.62 85 ASP A CA 1
ATOM 699 C C . ASP A 1 85 ? 0.704 -12.333 3.387 1.00 88.62 85 ASP A C 1
ATOM 701 O O . ASP A 1 85 ? 1.901 -12.013 3.386 1.00 88.62 85 ASP A O 1
ATOM 705 N N . VAL A 1 86 ? -0.268 -11.503 3.770 1.00 84.19 86 VAL A N 1
ATOM 706 C CA . VAL A 1 86 ? -0.059 -10.145 4.284 1.00 84.19 86 VAL A CA 1
ATOM 707 C C . VAL A 1 86 ? 0.723 -10.150 5.605 1.00 84.19 86 VAL A C 1
ATOM 709 O O . VAL A 1 86 ? 1.486 -9.219 5.861 1.00 84.19 86 VAL A O 1
ATOM 712 N N . ALA A 1 87 ? 0.591 -11.208 6.419 1.00 73.19 87 ALA A N 1
ATOM 713 C CA . ALA A 1 87 ? 1.294 -11.350 7.699 1.00 73.19 87 ALA A CA 1
ATOM 714 C C . ALA A 1 87 ? 2.729 -11.881 7.556 1.00 73.19 87 ALA A C 1
ATOM 716 O O . ALA A 1 87 ? 3.594 -11.523 8.358 1.00 73.19 87 ALA A O 1
ATOM 717 N N . GLY A 1 88 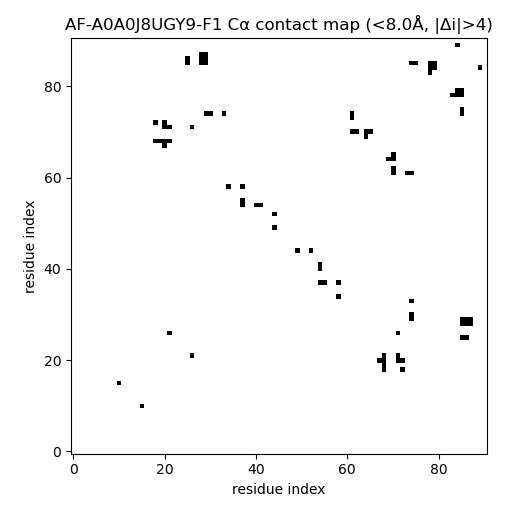? 2.981 -12.683 6.516 1.00 65.44 88 GLY A N 1
ATOM 718 C CA . GLY A 1 88 ? 4.255 -13.365 6.288 1.00 65.44 88 GLY A CA 1
ATOM 719 C C . GLY A 1 88 ? 4.385 -14.729 6.971 1.00 65.44 88 GLY A C 1
ATOM 720 O O . GLY A 1 88 ? 5.490 -15.258 7.008 1.00 65.44 88 GLY A O 1
ATOM 721 N N . ASP A 1 89 ? 3.288 -15.312 7.457 1.00 57.16 89 ASP A N 1
ATOM 722 C CA . ASP A 1 89 ? 3.278 -16.459 8.371 1.00 57.16 89 ASP A CA 1
ATOM 723 C C . ASP A 1 89 ? 2.963 -17.810 7.704 1.00 57.16 89 ASP A C 1
ATOM 725 O O . ASP A 1 89 ? 2.748 -18.810 8.395 1.00 57.16 89 ASP A O 1
ATOM 729 N N . ARG A 1 90 ? 2.954 -17.908 6.369 1.00 43.62 90 ARG A N 1
ATOM 730 C CA . ARG A 1 90 ? 2.817 -19.208 5.688 1.00 43.62 90 ARG A CA 1
ATOM 731 C C . ARG A 1 90 ? 3.961 -19.470 4.710 1.00 43.62 90 ARG A C 1
ATOM 733 O O . ARG A 1 90 ? 4.174 -18.695 3.779 1.00 43.62 90 ARG A O 1
ATOM 740 N N . TYR A 1 91 ? 4.687 -20.544 5.038 1.00 38.19 91 TYR A N 1
ATOM 741 C CA . TYR A 1 91 ? 5.796 -21.175 4.317 1.00 38.19 91 TYR A CA 1
ATOM 742 C C . TYR A 1 91 ? 5.437 -21.533 2.876 1.00 38.19 91 TYR A C 1
ATOM 744 O O . TYR A 1 91 ? 4.308 -22.034 2.666 1.00 38.19 91 TYR A O 1
#

Secondary structure (DSSP, 8-state):
---------STTTS---PPPPPPHHHHHHHHHHHHHHHHHHSHHHHTS--S--HHHHHHHHHHT-SSHHHHHHHHHHHHHHTT--SSS---

Foldseek 3Di:
DDPPDPPDDCPVVDDPPADDQDDPLLLVQLVVVLVVVLVVCVVVPVPDPDPDDPSVVLVVCLVPQPDSSSNRVSSVVVCVVVVHDSNNPDD